Protein AF-A0A7S3S168-F1 (afdb_monomer_lite)

Secondary structure (DSSP, 8-state):
-----------SSPPPPPHHHHHHHHHS-TTTSTTSHHHHHHHHHHHHHTTTTSGGG--SS-TT--SSHHHHHHTT--SHHHHHHHHHH-BTTBPP-STTHHHH-SSS--

InterPro domains:
  IPR009056 Cytochrome c-like domain [PF13442] (41-101)
  IPR023655 Cytochrome c6 [PTHR34688] (31-103)
  IPR036909 Cytochrome c-like domain superfamily [G3DSA:1.10.760.10] (36-110)
  IPR036909 Cytochrome c-like domain superfamily [SSF46626] (39-102)

Radius of gyration: 15.69 Å; chains: 1; bounding box: 32×41×35 Å

pLDDT: mean 87.62, std 14.15, range [37.56, 97.75]

Sequence (110 aa):
EKARASANEVEDIAPVLEPGEIERRHDTPSEMVAQETWYVRGKRAFVAKCAGCHPAGTNQVAISKGLIVSDLKRWGYWEQEKMRQLIRYGKGKMPGFAKDCASVSEYTQC

Organism: NCBI:txid141414

Structure (mmCIF, N/CA/C/O backbone):
data_AF-A0A7S3S168-F1
#
_entry.id   AF-A0A7S3S168-F1
#
l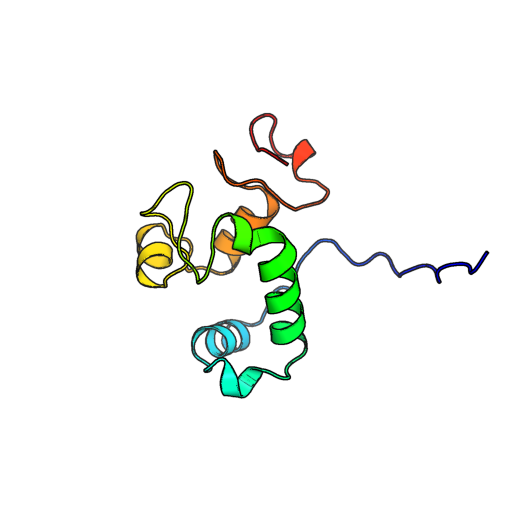oop_
_atom_site.group_PDB
_atom_site.id
_atom_site.type_symbol
_atom_site.label_atom_id
_atom_site.label_alt_id
_atom_site.label_comp_id
_atom_site.label_asym_id
_atom_site.label_entity_id
_atom_site.label_seq_id
_atom_site.pdbx_PDB_ins_code
_atom_site.Cartn_x
_atom_site.Cartn_y
_atom_site.Cartn_z
_atom_site.occupancy
_atom_site.B_iso_or_equiv
_atom_site.auth_seq_id
_atom_site.auth_comp_id
_atom_site.auth_asym_id
_atom_site.auth_atom_id
_atom_site.pdbx_PDB_model_num
ATOM 1 N N . GLU A 1 1 ? 6.351 -30.114 22.352 1.00 39.78 1 GLU A N 1
ATOM 2 C CA . GLU A 1 1 ? 6.217 -28.748 21.800 1.00 39.78 1 GLU A CA 1
ATOM 3 C C . GLU A 1 1 ? 7.535 -28.265 21.196 1.00 39.78 1 GLU A C 1
ATOM 5 O O . GLU A 1 1 ? 8.585 -28.607 21.726 1.00 39.78 1 GLU A O 1
ATOM 10 N N . LYS A 1 2 ? 7.517 -27.456 20.127 1.00 37.56 2 LYS A N 1
ATOM 11 C CA . LYS A 1 2 ? 8.677 -26.630 19.746 1.00 37.56 2 LYS A CA 1
ATOM 12 C C . LYS A 1 2 ? 8.377 -25.192 20.148 1.00 37.56 2 LYS A C 1
ATOM 14 O O . LYS A 1 2 ? 7.512 -24.557 19.550 1.00 37.56 2 LYS A O 1
ATOM 19 N N . ALA A 1 3 ? 9.077 -24.714 21.172 1.00 43.41 3 ALA A N 1
ATOM 20 C CA . ALA A 1 3 ? 9.051 -23.322 21.587 1.00 43.41 3 ALA A CA 1
ATOM 21 C C . ALA A 1 3 ? 9.438 -22.439 20.393 1.00 43.41 3 ALA A C 1
ATOM 23 O O . ALA A 1 3 ? 10.540 -22.538 19.850 1.00 43.41 3 ALA A O 1
ATOM 24 N N . ARG A 1 4 ? 8.494 -21.608 19.946 1.00 50.19 4 ARG A N 1
ATOM 25 C CA . ARG A 1 4 ? 8.751 -20.555 18.969 1.00 50.19 4 ARG A CA 1
ATOM 26 C C . ARG A 1 4 ? 9.638 -19.536 19.676 1.00 50.19 4 ARG A C 1
ATOM 28 O O . ARG A 1 4 ? 9.222 -18.978 20.686 1.00 50.19 4 ARG A O 1
ATOM 35 N N . ALA A 1 5 ? 10.860 -19.358 19.176 1.00 43.22 5 ALA A N 1
ATOM 36 C CA . ALA A 1 5 ? 11.774 -18.326 19.647 1.00 43.22 5 ALA A CA 1
ATOM 37 C C . ALA A 1 5 ? 11.013 -17.000 19.785 1.00 43.22 5 ALA A C 1
ATOM 39 O O . ALA A 1 5 ? 10.259 -16.637 18.877 1.00 43.22 5 ALA A O 1
ATOM 40 N N . SER A 1 6 ? 11.182 -16.342 20.936 1.00 49.56 6 SER A N 1
ATOM 41 C CA . SER A 1 6 ? 10.591 -15.040 21.237 1.00 49.56 6 SER A CA 1
ATOM 42 C C . SER A 1 6 ? 10.963 -14.083 20.111 1.00 49.56 6 SER A C 1
ATOM 44 O O . SER A 1 6 ? 12.124 -13.699 19.963 1.00 49.56 6 SER A O 1
ATOM 46 N N . ALA A 1 7 ? 10.002 -13.802 19.233 1.00 52.34 7 ALA A N 1
ATOM 47 C CA . ALA A 1 7 ? 10.188 -12.820 18.188 1.00 52.34 7 ALA A CA 1
ATOM 48 C C . ALA A 1 7 ? 10.340 -11.484 18.907 1.00 52.34 7 ALA A C 1
ATOM 50 O O . ALA A 1 7 ? 9.400 -11.064 19.579 1.00 52.34 7 ALA A O 1
ATOM 51 N N . ASN A 1 8 ? 11.513 -10.850 18.783 1.00 52.06 8 ASN A N 1
ATOM 52 C CA . ASN A 1 8 ? 11.668 -9.427 19.076 1.00 52.06 8 ASN A CA 1
ATOM 53 C C . ASN A 1 8 ? 10.409 -8.709 18.598 1.00 52.06 8 ASN A C 1
ATOM 55 O O . ASN A 1 8 ? 9.962 -8.966 17.476 1.00 52.06 8 ASN A O 1
ATOM 59 N N . GLU A 1 9 ? 9.821 -7.897 19.470 1.00 55.25 9 GLU A N 1
ATOM 60 C CA . GLU A 1 9 ? 8.571 -7.195 19.220 1.00 55.25 9 GLU A CA 1
ATOM 61 C C . GLU A 1 9 ? 8.741 -6.356 17.949 1.00 55.25 9 GLU A C 1
ATOM 63 O O . GLU A 1 9 ? 9.358 -5.296 17.953 1.00 55.25 9 GLU A O 1
ATOM 68 N N . VAL A 1 10 ? 8.312 -6.898 16.806 1.00 61.41 10 VAL A N 1
ATOM 69 C CA . VAL A 1 10 ? 8.434 -6.190 15.536 1.00 61.41 10 VAL A CA 1
ATOM 70 C C . VAL A 1 10 ? 7.435 -5.052 15.624 1.00 61.41 10 VAL A C 1
ATOM 72 O O . VAL A 1 10 ? 6.225 -5.302 15.718 1.00 61.41 10 VAL A O 1
ATOM 75 N N . GLU A 1 11 ? 7.953 -3.826 15.647 1.00 69.25 11 GLU A N 1
ATOM 76 C CA . GLU A 1 11 ? 7.132 -2.626 15.616 1.00 69.25 11 GLU A CA 1
ATOM 77 C C . GLU A 1 11 ? 6.123 -2.743 14.476 1.00 69.25 11 GLU A C 1
ATOM 79 O O . GLU A 1 11 ? 6.450 -3.123 13.348 1.00 69.25 11 GLU A O 1
ATOM 84 N N . ASP A 1 12 ? 4.866 -2.433 14.777 1.00 78.81 12 ASP A N 1
ATOM 85 C CA . ASP A 1 12 ? 3.769 -2.507 13.815 1.00 78.81 12 ASP A CA 1
ATOM 86 C C . ASP A 1 12 ? 3.753 -1.282 12.889 1.00 78.81 12 ASP A C 1
ATOM 88 O O . ASP A 1 12 ? 2.705 -0.753 12.539 1.00 78.81 12 ASP A O 1
ATOM 92 N N . ILE A 1 13 ? 4.924 -0.747 12.547 1.00 80.81 13 ILE A N 1
ATOM 93 C CA . ILE A 1 13 ? 5.078 0.472 11.760 1.00 80.81 13 ILE A CA 1
ATOM 94 C C . ILE A 1 13 ? 6.098 0.189 10.662 1.00 80.81 13 ILE A C 1
ATOM 96 O O . ILE A 1 13 ? 7.232 -0.210 10.916 1.00 80.81 13 ILE A O 1
ATOM 100 N N . ALA A 1 14 ? 5.683 0.381 9.408 1.00 83.44 14 ALA A N 1
ATOM 101 C CA . ALA A 1 14 ? 6.615 0.334 8.292 1.00 83.44 14 ALA A CA 1
ATOM 102 C C . ALA A 1 14 ? 7.643 1.472 8.438 1.00 83.44 14 ALA A C 1
ATOM 104 O O . ALA A 1 14 ? 7.238 2.604 8.737 1.00 83.44 14 ALA A O 1
ATOM 105 N N . PRO A 1 15 ? 8.940 1.202 8.203 1.00 86.38 15 PRO A N 1
ATOM 106 C CA . PRO A 1 15 ? 9.978 2.210 8.363 1.00 86.38 15 PRO A CA 1
ATOM 107 C C . PRO A 1 15 ? 9.695 3.418 7.469 1.00 86.38 15 PRO A C 1
ATOM 109 O O . PRO A 1 15 ? 9.219 3.272 6.338 1.00 86.38 15 PRO A O 1
ATOM 112 N N . VAL A 1 16 ? 9.998 4.610 7.983 1.00 88.81 16 VAL A N 1
ATOM 113 C CA . VAL A 1 16 ? 10.057 5.823 7.161 1.00 88.81 16 VAL A CA 1
ATOM 114 C C . VAL A 1 16 ? 11.208 5.644 6.172 1.00 88.81 16 VAL A C 1
ATOM 116 O O . VAL A 1 16 ? 12.302 5.238 6.557 1.00 88.81 16 VAL A O 1
ATOM 119 N N . LEU A 1 17 ? 10.931 5.876 4.892 1.00 90.56 17 LEU A N 1
ATOM 120 C CA . LEU A 1 17 ? 11.916 5.766 3.823 1.00 90.56 17 LEU A CA 1
ATOM 121 C C . LEU A 1 17 ? 12.446 7.155 3.481 1.00 90.56 17 LEU A C 1
ATOM 123 O O . LEU A 1 17 ? 11.683 8.121 3.475 1.00 90.56 17 LEU A O 1
ATOM 127 N N . GLU A 1 18 ? 13.728 7.230 3.138 1.00 93.81 18 GLU A N 1
ATOM 128 C CA . GLU A 1 18 ? 14.315 8.443 2.571 1.00 93.81 18 GLU A CA 1
ATOM 129 C C . GLU A 1 18 ? 13.637 8.804 1.237 1.00 93.81 18 GLU A C 1
ATOM 131 O O . GLU A 1 18 ? 13.267 7.895 0.483 1.00 93.81 18 GLU A O 1
ATOM 136 N N . PRO A 1 19 ? 13.508 10.098 0.885 1.00 92.19 19 PRO A N 1
ATOM 137 C CA . PRO A 1 19 ? 12.813 10.525 -0.332 1.00 92.19 19 PRO A CA 1
ATOM 138 C C . PRO A 1 19 ? 13.305 9.835 -1.613 1.00 92.19 19 PRO A C 1
ATOM 140 O O . PRO A 1 19 ? 12.489 9.383 -2.414 1.00 92.19 19 PRO A O 1
ATOM 143 N N . GLY A 1 20 ? 14.623 9.669 -1.771 1.00 94.12 20 GLY A N 1
ATOM 144 C CA . GLY A 1 20 ? 15.197 8.985 -2.935 1.00 94.12 20 GLY A CA 1
ATOM 145 C C . GLY A 1 20 ? 14.861 7.490 -3.000 1.00 94.12 20 GLY A C 1
ATOM 146 O O . GLY A 1 20 ? 14.715 6.933 -4.085 1.00 94.12 20 GLY A O 1
ATOM 147 N N . GLU A 1 21 ? 14.670 6.830 -1.854 1.00 94.19 21 GLU A N 1
ATOM 148 C CA . GLU A 1 21 ? 14.231 5.430 -1.821 1.00 94.19 21 GLU A CA 1
ATOM 149 C C . GLU A 1 21 ? 12.737 5.304 -2.147 1.00 94.19 21 GLU A C 1
ATOM 151 O O . GLU A 1 21 ? 12.332 4.334 -2.786 1.00 94.19 21 GLU A O 1
ATOM 156 N N . ILE A 1 22 ? 11.911 6.282 -1.756 1.00 91.69 22 ILE A N 1
ATOM 157 C CA . ILE A 1 22 ? 10.495 6.339 -2.159 1.00 91.69 22 ILE A CA 1
ATOM 158 C C . ILE A 1 22 ? 10.394 6.458 -3.682 1.00 91.69 22 ILE A C 1
ATOM 160 O O . ILE A 1 22 ? 9.691 5.669 -4.311 1.00 91.69 22 ILE A O 1
ATOM 164 N N . GLU A 1 23 ? 11.127 7.406 -4.269 1.00 92.12 23 GLU A N 1
ATOM 165 C CA . GLU A 1 23 ? 11.151 7.634 -5.717 1.00 92.12 23 GLU A CA 1
ATOM 166 C C . GLU A 1 23 ? 11.618 6.385 -6.471 1.00 92.12 23 GLU A C 1
ATOM 168 O O . GLU A 1 23 ? 10.911 5.886 -7.350 1.00 92.12 23 GLU A O 1
ATOM 173 N N . ARG A 1 24 ? 12.735 5.782 -6.040 1.00 94.06 24 ARG A N 1
ATOM 174 C CA . ARG A 1 24 ? 13.235 4.534 -6.628 1.00 94.06 24 ARG A CA 1
ATOM 175 C C . ARG A 1 24 ? 12.166 3.446 -6.629 1.00 94.06 24 ARG A C 1
ATOM 177 O O . ARG A 1 24 ? 11.970 2.784 -7.646 1.00 94.06 24 ARG A O 1
ATOM 184 N N . ARG A 1 25 ? 11.463 3.242 -5.514 1.00 92.31 25 ARG A N 1
ATOM 185 C CA . ARG A 1 25 ? 10.446 2.184 -5.408 1.00 92.31 25 ARG A CA 1
ATOM 186 C C . ARG A 1 25 ? 9.198 2.438 -6.249 1.00 92.31 25 ARG A C 1
ATOM 188 O O . ARG A 1 25 ? 8.523 1.466 -6.578 1.00 92.31 25 ARG A O 1
ATOM 195 N N . HIS A 1 26 ? 8.878 3.688 -6.577 1.00 89.12 26 HIS A N 1
ATOM 196 C CA . HIS A 1 26 ? 7.738 4.015 -7.435 1.00 89.12 26 HIS A CA 1
ATOM 197 C C . HIS A 1 26 ? 8.010 3.737 -8.913 1.00 89.12 26 HIS A C 1
ATOM 199 O O . HIS A 1 26 ? 7.127 3.219 -9.595 1.00 89.12 26 HIS A O 1
ATOM 205 N N . ASP A 1 27 ? 9.217 4.050 -9.385 1.00 89.81 27 ASP A N 1
ATOM 206 C CA . ASP A 1 27 ? 9.506 4.061 -10.822 1.00 89.81 27 ASP A CA 1
ATOM 207 C C . ASP A 1 27 ? 10.313 2.848 -11.300 1.00 89.81 27 ASP A C 1
ATOM 209 O O . ASP A 1 27 ? 10.374 2.570 -12.500 1.00 89.81 27 ASP A O 1
ATOM 213 N N . THR A 1 28 ? 10.924 2.089 -10.385 1.00 94.12 28 THR A N 1
ATOM 214 C CA . THR A 1 28 ? 11.717 0.919 -10.770 1.00 94.12 28 THR A CA 1
ATOM 215 C C . THR A 1 28 ? 10.811 -0.232 -11.231 1.00 94.12 28 THR A C 1
ATOM 217 O O . THR A 1 28 ? 9.953 -0.675 -10.461 1.00 94.12 28 THR A O 1
ATOM 220 N N . PRO A 1 29 ? 11.022 -0.791 -12.442 1.00 94.88 29 PRO A N 1
ATOM 221 C CA . PRO A 1 29 ? 10.276 -1.951 -12.914 1.00 94.88 29 PRO A CA 1
ATOM 222 C C . PRO A 1 29 ? 10.373 -3.133 -11.949 1.00 94.88 29 PRO A C 1
ATOM 224 O O . PRO A 1 29 ? 11.435 -3.433 -11.392 1.00 94.88 29 PRO A O 1
ATOM 227 N N . SER A 1 30 ? 9.254 -3.835 -11.783 1.00 92.81 30 SER A N 1
ATOM 228 C CA . SER A 1 30 ? 9.114 -4.945 -10.834 1.00 92.81 30 SER A CA 1
ATOM 229 C C . SER A 1 30 ? 10.113 -6.077 -11.081 1.00 92.81 30 SER A C 1
ATOM 231 O O . SER A 1 30 ? 10.502 -6.771 -10.144 1.00 92.81 30 SER A O 1
ATOM 233 N N . GLU A 1 31 ? 10.545 -6.260 -12.326 1.00 96.00 31 GLU A N 1
ATOM 234 C CA . GLU A 1 31 ? 11.531 -7.251 -12.748 1.00 96.00 31 GLU A CA 1
ATOM 235 C C . GLU A 1 31 ? 12.911 -6.965 -12.148 1.00 96.00 31 GLU A C 1
ATOM 237 O O . GLU A 1 31 ? 13.617 -7.901 -11.773 1.00 96.00 31 GLU A O 1
ATOM 242 N N . MET A 1 32 ? 13.280 -5.687 -12.001 1.00 96.75 32 MET A N 1
ATOM 243 C CA . MET A 1 32 ? 14.589 -5.294 -11.469 1.00 96.75 32 MET A CA 1
ATOM 244 C C . MET A 1 32 ? 14.666 -5.440 -9.946 1.00 96.75 32 MET A C 1
ATOM 246 O O . MET A 1 32 ? 15.733 -5.708 -9.404 1.00 96.75 32 MET A O 1
ATOM 250 N N . VAL A 1 33 ? 13.532 -5.300 -9.255 1.00 96.44 33 VAL A N 1
ATOM 251 C CA . VAL A 1 33 ? 13.447 -5.348 -7.782 1.00 96.44 33 VAL A CA 1
ATOM 252 C C . VAL A 1 33 ? 12.885 -6.672 -7.264 1.00 96.44 33 VAL A C 1
ATOM 254 O O . VAL A 1 33 ? 12.693 -6.835 -6.061 1.00 96.44 33 VAL A O 1
ATOM 257 N N . ALA A 1 34 ? 12.626 -7.642 -8.148 1.00 96.06 34 ALA A N 1
ATOM 258 C CA . ALA A 1 34 ? 11.890 -8.871 -7.840 1.00 96.06 34 ALA A CA 1
ATOM 259 C C . ALA A 1 34 ? 12.477 -9.683 -6.672 1.00 96.06 34 ALA A C 1
ATOM 261 O O . ALA A 1 34 ? 11.742 -10.401 -5.988 1.00 96.06 34 ALA A O 1
ATOM 262 N N . GLN A 1 35 ? 13.790 -9.575 -6.456 1.00 96.75 35 GLN A N 1
ATOM 263 C CA . GLN A 1 35 ? 14.531 -10.289 -5.414 1.00 96.75 35 GLN A CA 1
ATOM 264 C C . GLN A 1 35 ? 14.831 -9.425 -4.181 1.00 96.75 35 GLN A C 1
ATOM 266 O O . GLN A 1 35 ? 15.318 -9.944 -3.178 1.00 96.75 35 GLN A O 1
ATOM 271 N N . GLU A 1 36 ? 14.526 -8.126 -4.212 1.00 96.88 36 GLU A N 1
ATOM 272 C CA . GLU A 1 36 ? 14.765 -7.251 -3.069 1.00 96.88 36 GLU A CA 1
ATOM 273 C C . GLU A 1 36 ? 13.815 -7.585 -1.912 1.00 96.88 36 GLU A C 1
ATOM 275 O O . GLU A 1 36 ? 12.606 -7.778 -2.082 1.00 96.88 36 GLU A O 1
ATOM 280 N N . THR A 1 37 ? 14.356 -7.611 -0.692 1.00 95.44 37 THR A N 1
ATOM 281 C CA . THR A 1 37 ? 13.621 -8.030 0.511 1.00 95.44 37 THR A CA 1
ATOM 282 C C . THR A 1 37 ? 12.329 -7.242 0.728 1.00 95.44 37 THR A C 1
ATOM 284 O 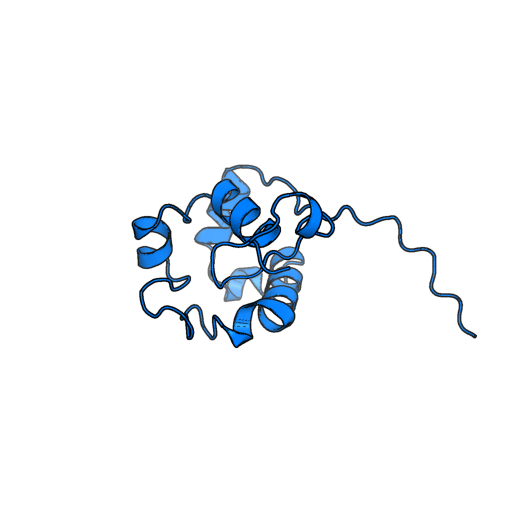O . THR A 1 37 ? 11.310 -7.824 1.109 1.00 95.44 37 THR A O 1
ATOM 287 N N . TRP A 1 38 ? 12.334 -5.926 0.494 1.00 93.06 38 TRP A N 1
ATOM 288 C CA . TRP A 1 38 ? 11.139 -5.096 0.672 1.00 93.06 38 TRP A CA 1
ATOM 289 C C . TRP A 1 38 ? 10.055 -5.429 -0.357 1.00 93.06 38 TRP A C 1
ATOM 291 O O . TRP A 1 38 ? 8.882 -5.484 0.012 1.00 93.06 38 TRP A O 1
ATOM 301 N N . TYR A 1 39 ? 10.434 -5.712 -1.606 1.00 95.69 39 TYR A N 1
ATOM 302 C CA . TYR A 1 39 ? 9.497 -6.033 -2.678 1.00 95.69 39 TYR A CA 1
ATOM 303 C C . TYR A 1 39 ? 8.869 -7.405 -2.438 1.00 95.69 39 TYR A C 1
ATOM 305 O O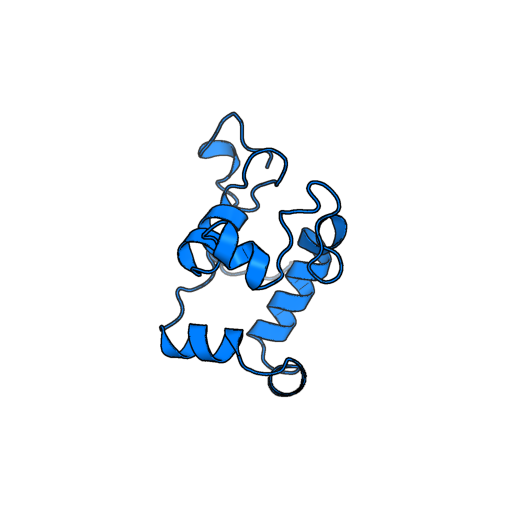 . TYR A 1 39 ? 7.646 -7.548 -2.451 1.00 95.69 39 TYR A O 1
ATOM 313 N N . VAL A 1 40 ? 9.685 -8.407 -2.093 1.00 96.62 40 VAL A N 1
ATOM 314 C CA . VAL A 1 40 ? 9.207 -9.758 -1.759 1.00 96.62 40 VAL A CA 1
ATOM 315 C C . VAL A 1 40 ? 8.251 -9.729 -0.562 1.00 96.62 40 VAL A C 1
ATOM 317 O O . VAL A 1 40 ? 7.188 -10.356 -0.598 1.00 96.62 40 VAL A O 1
ATOM 320 N N . ARG A 1 41 ? 8.592 -8.991 0.503 1.00 94.62 41 ARG A N 1
ATOM 321 C CA . ARG A 1 41 ? 7.723 -8.842 1.684 1.00 94.62 41 ARG A CA 1
ATOM 322 C C . ARG A 1 41 ? 6.443 -8.077 1.353 1.00 94.62 41 ARG A C 1
ATOM 324 O O . ARG A 1 41 ? 5.367 -8.532 1.737 1.00 94.62 41 ARG A O 1
ATOM 331 N N . GLY A 1 42 ? 6.551 -6.970 0.618 1.00 94.00 42 GLY A N 1
ATOM 332 C CA . GLY A 1 42 ? 5.417 -6.154 0.185 1.00 94.00 42 GLY A CA 1
ATOM 333 C C . GLY A 1 42 ? 4.439 -6.945 -0.678 1.00 94.00 42 GLY A C 1
ATOM 334 O O . GLY A 1 42 ? 3.249 -6.974 -0.383 1.00 94.00 42 GLY A O 1
ATOM 335 N N . LYS A 1 43 ? 4.941 -7.697 -1.664 1.00 95.81 43 LYS A N 1
ATOM 336 C CA . LYS A 1 43 ? 4.132 -8.579 -2.515 1.00 95.81 43 LYS A CA 1
ATOM 337 C C . LYS A 1 43 ? 3.385 -9.637 -1.702 1.00 95.81 43 LYS A C 1
ATOM 339 O O . LYS A 1 43 ? 2.195 -9.847 -1.922 1.00 95.81 43 LYS A O 1
ATOM 344 N N . ARG A 1 44 ? 4.049 -10.284 -0.735 1.00 96.50 44 ARG A N 1
ATOM 345 C CA . ARG A 1 44 ? 3.405 -11.271 0.156 1.00 96.50 44 ARG A CA 1
ATOM 346 C C . ARG A 1 44 ? 2.302 -10.642 1.008 1.00 96.50 44 ARG A C 1
ATOM 348 O O . ARG A 1 44 ? 1.215 -11.206 1.091 1.00 96.50 44 ARG A O 1
ATOM 355 N N . ALA A 1 45 ? 2.564 -9.479 1.604 1.00 94.94 45 ALA A N 1
ATOM 356 C CA . ALA A 1 45 ? 1.567 -8.751 2.386 1.00 94.94 45 ALA A CA 1
ATOM 357 C C . ALA A 1 45 ? 0.372 -8.325 1.518 1.00 94.94 45 ALA A C 1
ATOM 359 O O . ALA A 1 45 ? -0.775 -8.550 1.898 1.00 94.94 45 ALA A O 1
ATOM 360 N N . PHE A 1 46 ? 0.640 -7.799 0.320 1.00 96.56 46 PHE A N 1
ATOM 361 C CA . PHE A 1 46 ? -0.383 -7.372 -0.627 1.00 96.56 46 PHE A CA 1
ATOM 362 C C . PHE A 1 46 ? -1.311 -8.520 -1.024 1.00 96.56 46 PHE A C 1
ATOM 364 O O . PHE A 1 46 ? -2.529 -8.384 -0.944 1.00 96.56 46 PHE A O 1
ATOM 371 N N . VAL A 1 47 ? -0.754 -9.672 -1.403 1.00 96.94 47 VAL A N 1
ATOM 372 C CA . VAL A 1 47 ? -1.555 -10.851 -1.768 1.00 96.94 47 VAL A CA 1
ATOM 373 C C . VAL A 1 47 ? -2.398 -11.331 -0.586 1.00 96.94 47 VAL A C 1
ATOM 375 O O . VAL A 1 47 ? -3.571 -11.640 -0.763 1.00 96.94 47 VAL A O 1
ATOM 378 N N . ALA A 1 48 ? -1.830 -11.358 0.620 1.00 96.25 48 ALA A N 1
ATOM 379 C CA . ALA A 1 48 ? -2.515 -11.876 1.800 1.00 96.25 48 ALA A CA 1
ATOM 380 C C . ALA A 1 48 ? -3.614 -10.950 2.350 1.00 96.25 48 ALA A C 1
ATOM 382 O O . ALA A 1 48 ? -4.542 -11.440 2.992 1.00 96.25 48 ALA A O 1
ATOM 383 N N . LYS A 1 49 ? -3.489 -9.628 2.173 1.00 95.56 49 LYS A N 1
ATOM 384 C CA . LYS A 1 49 ? -4.339 -8.639 2.864 1.00 95.56 49 LYS A CA 1
ATOM 385 C C . LYS A 1 49 ? -5.080 -7.675 1.941 1.00 95.56 49 LYS A C 1
ATOM 387 O O . LYS A 1 49 ? -6.154 -7.212 2.304 1.00 95.56 49 LYS A O 1
ATOM 392 N N . CYS A 1 50 ? -4.544 -7.388 0.758 1.00 97.06 50 CYS A N 1
ATOM 393 C CA . CYS A 1 50 ? -5.042 -6.316 -0.108 1.00 97.06 50 CYS A CA 1
ATOM 394 C C . CYS A 1 50 ? -5.728 -6.851 -1.371 1.00 97.06 50 CYS A C 1
ATOM 396 O O . CYS A 1 50 ? -6.733 -6.297 -1.816 1.00 97.06 50 CYS A O 1
ATOM 398 N N . ALA A 1 51 ? -5.206 -7.937 -1.949 1.00 97.06 51 ALA A N 1
ATOM 399 C CA . ALA A 1 51 ? -5.601 -8.423 -3.271 1.00 97.06 51 ALA A CA 1
ATOM 400 C C . ALA A 1 51 ? -7.062 -8.894 -3.370 1.00 97.06 51 ALA A C 1
ATOM 402 O O . ALA A 1 51 ? -7.603 -8.908 -4.470 1.00 97.06 51 ALA A O 1
ATOM 403 N N . GLY A 1 52 ? -7.714 -9.234 -2.252 1.00 96.00 52 GLY A N 1
ATOM 404 C CA . GLY A 1 52 ? -9.138 -9.592 -2.246 1.00 96.00 52 GLY A CA 1
ATOM 405 C C . GLY A 1 52 ? -10.040 -8.448 -2.723 1.00 96.00 52 GLY A C 1
ATOM 406 O O . GLY A 1 52 ? -10.969 -8.675 -3.491 1.00 96.00 52 GLY A O 1
ATOM 407 N N . CYS A 1 53 ? -9.725 -7.210 -2.332 1.00 97.19 53 CYS A N 1
ATOM 408 C CA . CYS A 1 53 ? -10.444 -6.016 -2.787 1.00 97.19 53 CYS A CA 1
ATOM 409 C C . CYS A 1 53 ? -9.728 -5.311 -3.945 1.00 97.19 53 CYS A C 1
ATOM 411 O O . CYS A 1 53 ? -10.390 -4.687 -4.774 1.00 97.19 53 CYS A O 1
ATOM 413 N N . HIS A 1 54 ? -8.396 -5.423 -4.017 1.00 97.75 54 HIS A N 1
ATOM 414 C CA . HIS A 1 54 ? -7.547 -4.738 -4.994 1.00 97.75 54 HIS A CA 1
ATOM 415 C C . HIS A 1 54 ? -6.764 -5.680 -5.928 1.00 97.75 54 HIS A C 1
ATOM 417 O O . HIS A 1 54 ? -5.539 -5.553 -6.053 1.00 97.75 54 HIS A O 1
ATOM 423 N N . PRO A 1 55 ? -7.411 -6.643 -6.605 1.00 96.69 55 PRO A N 1
ATOM 424 C CA . PRO A 1 55 ? -6.699 -7.542 -7.501 1.00 96.69 55 PRO A CA 1
ATOM 425 C C . PRO A 1 55 ? -6.095 -6.743 -8.661 1.00 96.69 55 PRO A C 1
ATOM 427 O O . PRO A 1 55 ? -6.771 -5.906 -9.263 1.00 96.69 55 PRO A O 1
ATOM 430 N N . ALA A 1 56 ? -4.808 -6.969 -8.940 1.00 93.81 56 ALA A N 1
ATOM 431 C CA . ALA A 1 56 ? -4.041 -6.260 -9.972 1.00 93.81 56 ALA A CA 1
ATOM 432 C C . ALA A 1 56 ? -4.145 -4.717 -9.902 1.00 93.81 56 ALA A C 1
ATOM 434 O O . ALA A 1 56 ? -4.083 -4.037 -10.921 1.00 93.81 56 ALA A O 1
ATOM 435 N N . GLY A 1 57 ? -4.342 -4.155 -8.704 1.00 94.38 57 GLY A N 1
ATOM 436 C CA . GLY A 1 57 ? -4.477 -2.708 -8.513 1.00 94.38 57 GLY A CA 1
ATOM 437 C C . GLY A 1 57 ? -5.850 -2.132 -8.879 1.00 94.38 57 GLY A C 1
ATOM 438 O O . GLY A 1 57 ? -6.034 -0.918 -8.811 1.00 94.38 57 GLY A O 1
ATOM 439 N N . THR A 1 58 ? -6.835 -2.966 -9.222 1.00 96.00 58 THR A N 1
ATOM 440 C CA . THR A 1 58 ? -8.238 -2.539 -9.372 1.00 96.00 58 THR A CA 1
ATOM 441 C C . THR A 1 58 ? -8.883 -2.278 -8.003 1.00 96.00 58 THR A C 1
ATOM 443 O O . THR A 1 58 ? -8.204 -2.295 -6.975 1.00 96.00 58 THR A O 1
ATOM 446 N N . ASN A 1 59 ? -10.188 -2.005 -7.955 1.00 96.94 59 ASN A N 1
ATOM 447 C CA . ASN A 1 59 ? -10.945 -1.980 -6.706 1.00 96.94 59 ASN A CA 1
ATOM 448 C C . ASN A 1 59 ? -12.350 -2.551 -6.933 1.00 96.94 59 ASN A C 1
ATOM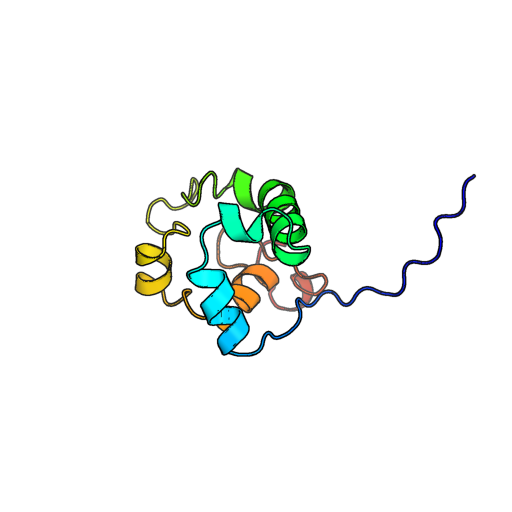 450 O O . ASN A 1 59 ? -13.166 -1.949 -7.628 1.00 96.94 59 ASN A O 1
ATOM 454 N N . GLN A 1 60 ? -12.623 -3.705 -6.327 1.00 95.94 60 GLN A N 1
ATOM 455 C CA . GLN A 1 60 ? -13.894 -4.427 -6.462 1.00 95.94 60 GLN A CA 1
ATOM 456 C C . GLN A 1 60 ? -15.043 -3.771 -5.676 1.00 95.94 60 GLN A C 1
ATOM 458 O O . GLN A 1 60 ? -16.210 -3.997 -5.975 1.00 95.94 60 GLN A O 1
ATOM 463 N N . VAL A 1 61 ? -14.730 -2.944 -4.674 1.00 94.19 61 VAL A N 1
ATOM 464 C CA . VAL A 1 61 ? -15.717 -2.281 -3.803 1.00 94.19 61 VAL A CA 1
ATOM 465 C C . VAL A 1 61 ? -16.092 -0.895 -4.333 1.00 94.19 61 VAL A C 1
ATOM 467 O O . VAL A 1 61 ? -17.242 -0.473 -4.228 1.00 94.19 61 VAL A O 1
ATOM 470 N N . ALA A 1 62 ? -15.120 -0.167 -4.882 1.00 92.75 62 ALA A N 1
ATOM 471 C CA . ALA A 1 62 ? -15.295 1.170 -5.434 1.00 92.75 62 ALA A CA 1
ATOM 472 C C . ALA A 1 62 ? -14.407 1.344 -6.671 1.00 92.75 62 ALA A C 1
ATOM 474 O O . ALA A 1 62 ? -13.253 1.748 -6.554 1.00 92.75 62 ALA A O 1
ATOM 475 N N . ILE A 1 63 ? -14.967 1.077 -7.854 1.00 91.12 63 ILE A N 1
ATOM 476 C CA . ILE A 1 63 ? -14.244 0.991 -9.140 1.00 91.12 63 ILE A CA 1
ATOM 477 C C . ILE A 1 63 ? -13.348 2.212 -9.407 1.00 91.12 63 ILE A C 1
ATOM 479 O O . ILE A 1 63 ? -12.234 2.062 -9.893 1.00 91.12 63 ILE A O 1
ATOM 483 N N . SER A 1 64 ? -13.789 3.420 -9.037 1.00 91.62 64 SER A N 1
ATOM 484 C CA . SER A 1 64 ? -13.032 4.666 -9.233 1.00 91.62 64 SER A CA 1
ATOM 485 C C . SER A 1 64 ? -11.933 4.925 -8.193 1.00 91.62 64 SER A C 1
ATOM 487 O O . SER A 1 64 ? -11.368 6.020 -8.162 1.00 91.62 64 SER A O 1
ATOM 489 N N . LYS A 1 65 ? -11.658 3.979 -7.293 1.00 94.81 65 LYS A N 1
ATOM 490 C CA . LYS A 1 65 ? -10.652 4.086 -6.227 1.00 94.81 65 LYS A CA 1
ATOM 491 C C . LYS A 1 65 ? -9.649 2.936 -6.319 1.00 94.81 65 LYS A C 1
ATOM 493 O O . LYS A 1 65 ? -9.413 2.239 -5.330 1.00 94.81 65 LYS A O 1
ATOM 498 N N . GLY A 1 66 ? -9.114 2.706 -7.517 1.00 96.19 66 GLY A N 1
ATOM 499 C CA . GLY A 1 66 ? -8.029 1.758 -7.739 1.00 96.19 66 GLY A CA 1
ATOM 500 C C . GLY A 1 66 ? -6.701 2.228 -7.141 1.00 96.19 66 GLY A C 1
ATOM 501 O O . GLY A 1 66 ? -6.582 3.325 -6.597 1.00 96.19 66 GLY A O 1
ATOM 502 N N . LEU A 1 67 ? -5.690 1.373 -7.272 1.00 96.19 67 LEU A N 1
ATOM 503 C CA . LEU A 1 67 ? -4.303 1.629 -6.875 1.00 96.19 67 LEU A CA 1
ATOM 504 C C . LEU A 1 67 ? -3.416 2.012 -8.070 1.00 96.19 67 LEU A C 1
ATOM 506 O O . LEU A 1 67 ? -2.198 2.091 -7.941 1.00 96.19 67 LEU A O 1
ATOM 510 N N . ILE A 1 68 ? -4.013 2.247 -9.240 1.00 94.19 68 ILE A N 1
ATOM 511 C CA . ILE A 1 68 ? -3.299 2.802 -10.390 1.00 94.19 68 ILE A CA 1
ATOM 512 C C . ILE A 1 68 ? -2.896 4.255 -10.108 1.00 94.19 68 ILE A C 1
ATOM 514 O O . ILE A 1 68 ? -3.616 4.996 -9.435 1.00 94.19 68 ILE A O 1
ATOM 518 N N . VAL A 1 69 ? -1.756 4.686 -10.652 1.00 92.69 69 VAL A N 1
ATOM 519 C CA . VAL A 1 69 ? -1.151 6.001 -10.361 1.00 92.69 69 VAL A CA 1
ATOM 520 C C . VAL A 1 69 ? -2.128 7.161 -10.586 1.00 92.69 69 VAL A C 1
ATOM 522 O O . VAL A 1 69 ? -2.189 8.085 -9.775 1.00 92.69 69 VAL A O 1
ATOM 525 N N . SER A 1 70 ? -2.930 7.115 -11.653 1.00 94.12 70 SER A N 1
ATOM 526 C CA . SER A 1 70 ? -3.934 8.145 -11.953 1.00 94.12 70 SER A CA 1
ATOM 527 C C . SER A 1 70 ? -4.997 8.273 -10.863 1.00 94.12 70 SER A C 1
ATOM 529 O O . SER A 1 70 ? -5.407 9.384 -10.530 1.00 94.12 70 SER A O 1
ATOM 531 N N . ASP A 1 71 ? -5.428 7.154 -10.284 1.00 96.12 71 ASP A N 1
ATOM 532 C CA . ASP A 1 71 ? -6.438 7.126 -9.228 1.00 96.12 71 ASP A CA 1
ATOM 533 C C . ASP A 1 71 ? -5.845 7.606 -7.905 1.00 96.12 71 ASP A C 1
ATOM 535 O O . ASP A 1 71 ? -6.434 8.461 -7.240 1.00 96.12 71 ASP A O 1
ATOM 539 N N . LEU A 1 72 ? -4.644 7.132 -7.562 1.00 95.31 72 LEU A N 1
ATOM 540 C CA . LEU A 1 72 ? -3.922 7.576 -6.371 1.00 95.31 72 LEU A CA 1
ATOM 541 C C . LEU A 1 72 ? -3.681 9.088 -6.394 1.00 95.31 72 LEU A C 1
ATOM 543 O O . LEU A 1 72 ? -3.935 9.760 -5.396 1.00 95.31 72 LEU A O 1
ATOM 547 N N . LYS A 1 73 ? -3.258 9.649 -7.534 1.00 95.12 73 LYS A N 1
ATOM 548 C CA . LYS A 1 73 ? -3.078 11.100 -7.695 1.00 95.12 73 LYS A CA 1
ATOM 549 C C . LYS A 1 73 ? -4.407 11.852 -7.622 1.00 95.12 73 LYS A C 1
ATOM 551 O O . LYS A 1 73 ? -4.499 12.816 -6.867 1.00 95.12 73 LYS A O 1
ATOM 556 N N . ARG A 1 74 ? -5.447 11.388 -8.329 1.00 95.81 74 ARG A N 1
ATOM 557 C CA . ARG A 1 74 ? -6.788 12.006 -8.319 1.00 95.81 74 ARG A CA 1
ATOM 558 C C . ARG A 1 74 ? -7.364 12.125 -6.907 1.00 95.81 74 ARG A C 1
ATOM 560 O O . ARG A 1 74 ? -8.013 13.118 -6.600 1.00 95.81 74 ARG A O 1
ATOM 567 N N . TRP A 1 75 ? -7.124 11.128 -6.057 1.00 94.56 75 TRP A N 1
ATOM 568 C CA . TRP A 1 75 ? -7.630 11.096 -4.682 1.00 94.56 75 TRP A CA 1
ATOM 569 C C . TRP A 1 75 ? -6.617 11.553 -3.623 1.00 94.56 75 TRP A C 1
ATOM 571 O O . TRP A 1 75 ? -6.923 11.494 -2.434 1.00 94.56 75 TRP A O 1
ATOM 581 N N . GLY A 1 76 ? -5.431 12.017 -4.028 1.00 94.88 76 GLY A N 1
ATOM 582 C CA . GLY A 1 76 ? -4.416 12.550 -3.116 1.00 94.88 76 GLY A CA 1
ATOM 583 C C . GLY A 1 76 ? -3.691 11.505 -2.260 1.00 94.88 76 GLY A C 1
ATOM 584 O O . GLY A 1 76 ? -3.107 11.868 -1.244 1.00 94.88 76 GLY A O 1
ATOM 585 N N . TYR A 1 77 ? -3.704 10.230 -2.655 1.00 94.88 77 TYR A N 1
ATOM 586 C CA . TYR A 1 77 ? -3.038 9.114 -1.966 1.00 94.88 77 TYR A CA 1
ATOM 587 C C . TYR A 1 77 ? -1.730 8.669 -2.635 1.00 94.88 77 TYR A C 1
ATOM 589 O O . TYR A 1 77 ? -1.192 7.628 -2.284 1.00 94.88 77 TYR A O 1
ATOM 597 N N . TRP A 1 78 ? -1.205 9.440 -3.592 1.00 92.44 78 TRP A N 1
ATOM 598 C CA . TRP A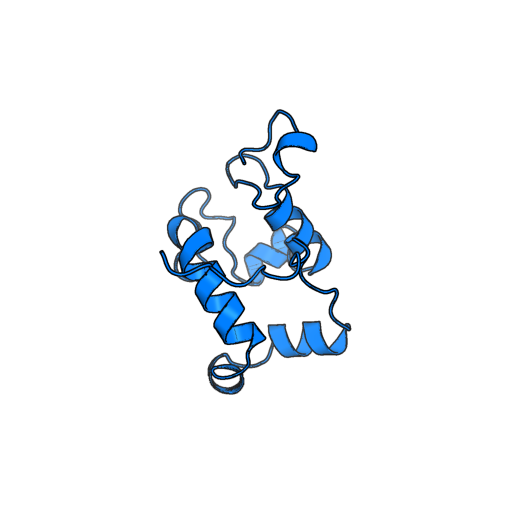 1 78 ? 0.125 9.190 -4.171 1.00 92.44 78 TRP A CA 1
ATOM 599 C C . TRP A 1 78 ? 1.274 9.467 -3.184 1.00 92.44 78 TRP A C 1
ATOM 601 O O . TRP A 1 78 ? 2.396 9.009 -3.367 1.00 92.44 78 TRP A O 1
ATOM 611 N N . GLU A 1 79 ? 1.001 10.226 -2.126 1.00 91.44 79 GLU A N 1
ATOM 612 C CA . GLU A 1 79 ? 1.970 10.527 -1.080 1.00 91.44 79 GLU A CA 1
ATOM 613 C C . GLU A 1 79 ? 2.113 9.348 -0.106 1.00 91.44 79 GLU A C 1
ATOM 615 O O . GLU A 1 79 ? 1.122 8.886 0.470 1.00 91.44 79 GLU A O 1
ATOM 620 N N . GLN A 1 80 ? 3.355 8.907 0.122 1.00 90.06 80 GLN A N 1
ATOM 621 C CA . GLN A 1 80 ? 3.674 7.742 0.953 1.00 90.06 80 GLN A CA 1
ATOM 622 C C . GLN A 1 80 ? 3.082 7.839 2.365 1.00 90.06 80 GLN A C 1
ATOM 624 O O . GLN A 1 80 ? 2.578 6.848 2.893 1.00 90.06 80 GLN A O 1
ATOM 629 N N . GLU A 1 81 ? 3.095 9.030 2.968 1.00 90.94 81 GLU A N 1
ATOM 630 C CA . GLU A 1 81 ? 2.567 9.230 4.318 1.00 90.94 81 GLU A CA 1
ATOM 631 C C . GLU A 1 81 ? 1.053 9.028 4.383 1.00 90.94 81 GLU A C 1
ATOM 633 O O . GLU A 1 81 ? 0.548 8.282 5.224 1.00 90.94 81 GLU A O 1
ATOM 638 N N . LYS A 1 82 ? 0.320 9.626 3.440 1.00 93.06 82 LYS A N 1
ATOM 639 C CA . LYS A 1 82 ? -1.136 9.472 3.348 1.00 93.06 82 LYS A CA 1
ATOM 640 C C . LYS A 1 82 ? -1.528 8.029 3.061 1.00 93.06 82 LYS A C 1
ATOM 642 O O . LYS A 1 82 ? -2.505 7.541 3.628 1.00 93.06 82 LYS A O 1
ATOM 647 N N . MET A 1 83 ? -0.771 7.335 2.210 1.00 93.06 83 MET A N 1
ATOM 648 C CA . MET A 1 83 ? -0.993 5.915 1.949 1.00 93.06 83 MET A CA 1
ATOM 649 C C . MET A 1 83 ? -0.733 5.068 3.199 1.00 93.06 83 MET A C 1
ATOM 651 O O . MET A 1 83 ? -1.552 4.213 3.538 1.00 93.06 83 MET A O 1
ATOM 655 N N . ARG A 1 84 ? 0.359 5.332 3.923 1.00 91.94 84 ARG A N 1
ATOM 656 C CA . ARG A 1 84 ? 0.683 4.647 5.178 1.00 91.94 84 ARG A CA 1
ATOM 657 C C . ARG A 1 84 ? -0.434 4.814 6.203 1.00 91.94 84 ARG A C 1
ATOM 659 O O . ARG A 1 84 ? -0.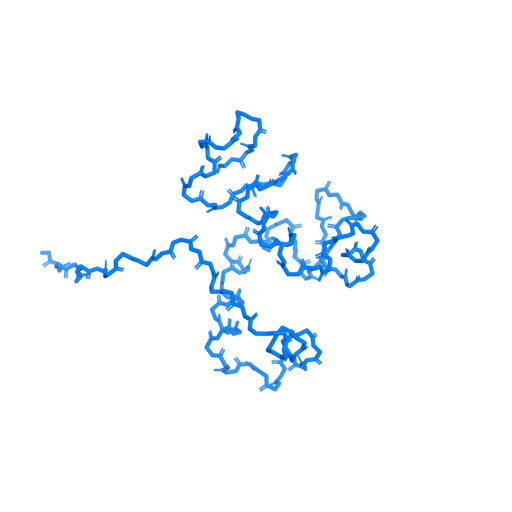893 3.818 6.753 1.00 91.94 84 ARG A O 1
ATOM 666 N N . GLN A 1 85 ? -0.916 6.036 6.417 1.00 92.19 85 GLN A N 1
ATOM 667 C CA . GLN A 1 85 ? -2.022 6.299 7.343 1.00 92.19 85 GLN A CA 1
ATOM 668 C C . GLN A 1 85 ? -3.322 5.610 6.910 1.00 92.19 85 GLN A C 1
ATOM 670 O O . GLN A 1 85 ? -3.986 4.994 7.743 1.00 92.19 85 GLN A O 1
ATOM 675 N N . LEU A 1 86 ? -3.654 5.640 5.614 1.00 93.56 86 LEU A N 1
ATOM 676 C CA . LEU A 1 86 ? -4.838 4.961 5.080 1.00 93.56 86 LEU A CA 1
ATOM 677 C C . LEU A 1 86 ? -4.783 3.443 5.304 1.00 93.56 86 LEU A C 1
ATOM 679 O O . LEU A 1 86 ? -5.789 2.845 5.665 1.00 93.56 86 LEU A O 1
ATOM 683 N N . ILE A 1 87 ? -3.624 2.810 5.109 1.00 94.56 87 ILE A N 1
ATOM 684 C CA . ILE A 1 87 ? -3.461 1.368 5.353 1.00 94.56 87 ILE A CA 1
ATOM 685 C C . ILE A 1 87 ? -3.577 1.056 6.850 1.00 94.56 87 ILE A C 1
ATOM 687 O O . ILE A 1 87 ? -4.177 0.053 7.232 1.00 94.56 87 ILE A O 1
ATOM 691 N N . ARG A 1 88 ? -3.024 1.911 7.716 1.00 93.00 88 ARG A N 1
ATOM 692 C CA . ARG A 1 88 ? -3.088 1.713 9.170 1.00 93.00 88 ARG A CA 1
ATOM 693 C C . ARG A 1 88 ? -4.514 1.786 9.705 1.00 93.00 88 ARG A C 1
ATOM 695 O O . ARG A 1 88 ? -4.908 0.909 10.467 1.00 93.00 88 ARG A O 1
ATOM 702 N N . TYR A 1 89 ? -5.265 2.802 9.290 1.00 92.38 89 TYR A N 1
ATOM 703 C CA . TYR A 1 89 ? -6.516 3.194 9.945 1.00 92.38 89 TYR A CA 1
ATOM 704 C C . TYR A 1 89 ? -7.748 3.133 9.044 1.00 92.38 89 TYR A C 1
ATOM 706 O O . TYR A 1 89 ? -8.823 3.551 9.459 1.00 92.38 89 TYR A O 1
ATOM 714 N N . GLY A 1 90 ? -7.615 2.627 7.820 1.00 92.44 90 GLY A N 1
ATOM 715 C CA . GLY A 1 90 ? -8.736 2.435 6.910 1.00 92.44 90 GLY A CA 1
ATOM 716 C C . GLY A 1 90 ? -9.460 3.731 6.532 1.00 92.44 90 GLY A C 1
ATOM 717 O O . GLY A 1 90 ? -9.063 4.846 6.876 1.00 92.44 90 GLY A O 1
ATOM 718 N N . LYS A 1 91 ? -10.540 3.581 5.761 1.00 90.06 91 LYS A N 1
ATOM 719 C CA . LYS A 1 91 ? -11.501 4.655 5.464 1.00 90.06 91 LYS A CA 1
ATOM 720 C C . LYS A 1 91 ? -12.782 4.076 4.876 1.00 90.06 91 LYS A C 1
ATOM 722 O O . LYS A 1 91 ? -12.774 3.485 3.792 1.00 90.06 91 LYS A O 1
ATOM 727 N N . GLY A 1 92 ? -13.912 4.328 5.534 1.00 89.56 92 GLY A N 1
ATOM 728 C CA . GLY A 1 92 ? -15.207 3.809 5.096 1.00 89.56 92 GLY A CA 1
ATOM 729 C C . GLY A 1 92 ? -15.200 2.279 5.069 1.00 89.56 92 GLY A C 1
ATOM 730 O O . GLY A 1 92 ? -14.999 1.655 6.099 1.00 89.56 92 GLY A O 1
ATOM 731 N N . LYS A 1 93 ? -15.388 1.682 3.885 1.00 90.62 93 LYS A N 1
ATOM 732 C CA . LYS A 1 93 ? -15.406 0.217 3.700 1.00 90.62 93 LYS A CA 1
ATOM 733 C C . LYS A 1 93 ? -14.016 -0.432 3.646 1.00 90.62 93 LYS A C 1
ATOM 735 O O . LYS A 1 93 ? -13.923 -1.653 3.609 1.00 90.62 93 LYS A O 1
ATOM 740 N N . MET A 1 94 ? -12.946 0.359 3.535 1.00 94.00 94 MET A N 1
ATOM 741 C CA . MET A 1 94 ? -11.583 -0.171 3.562 1.00 94.00 94 MET A CA 1
ATOM 742 C C . MET A 1 94 ? -11.149 -0.320 5.021 1.00 94.00 94 MET A C 1
ATOM 744 O O . MET A 1 94 ? -11.123 0.705 5.711 1.00 94.00 94 MET A O 1
ATOM 748 N N . PRO A 1 95 ? -10.801 -1.535 5.481 1.00 93.94 95 PRO A N 1
ATOM 749 C CA . PRO A 1 95 ? -10.405 -1.730 6.861 1.00 93.94 95 PRO A CA 1
ATOM 750 C C . PRO A 1 95 ? -9.000 -1.182 7.141 1.00 93.94 95 PRO A C 1
ATOM 752 O O . PRO A 1 95 ? -8.178 -1.066 6.226 1.00 93.94 95 PRO A O 1
ATOM 755 N N . GLY A 1 96 ? -8.731 -0.846 8.399 1.00 94.00 96 GLY A N 1
ATOM 756 C CA . GLY A 1 96 ? -7.390 -0.556 8.895 1.00 94.00 96 GLY A CA 1
ATOM 757 C C . GLY A 1 96 ? -6.694 -1.818 9.403 1.00 94.00 96 GLY A C 1
ATOM 758 O O . GLY A 1 96 ? -7.335 -2.759 9.860 1.00 94.00 96 GLY A O 1
ATOM 759 N N . PHE A 1 97 ? -5.366 -1.849 9.298 1.00 92.88 97 PHE A N 1
ATOM 760 C CA . PHE A 1 97 ? -4.559 -3.033 9.616 1.00 92.88 97 PHE A CA 1
ATOM 761 C C . PHE A 1 97 ? -3.613 -2.852 10.804 1.00 92.88 97 PHE A C 1
ATOM 763 O O . PHE A 1 97 ? -2.908 -3.798 11.156 1.00 92.88 97 PHE A O 1
ATOM 770 N N . ALA A 1 98 ? -3.562 -1.661 11.399 1.00 91.38 98 ALA A N 1
ATOM 771 C CA . ALA A 1 98 ? -2.706 -1.425 12.550 1.00 91.38 98 ALA A CA 1
ATOM 772 C C . ALA A 1 98 ? -3.262 -2.109 13.811 1.00 91.38 98 ALA A C 1
ATOM 774 O O . ALA A 1 98 ? -4.475 -2.179 14.007 1.00 91.38 98 ALA A O 1
ATOM 775 N N . LYS A 1 99 ? -2.382 -2.568 14.703 1.00 89.94 99 LYS A N 1
ATOM 776 C CA . LYS A 1 99 ? -2.746 -3.156 16.004 1.00 89.94 99 LYS A CA 1
ATOM 777 C C . LYS A 1 99 ? -3.593 -2.203 16.848 1.00 89.94 99 LYS A C 1
ATOM 779 O O . LYS A 1 99 ? -4.475 -2.648 17.574 1.00 89.94 99 LYS A O 1
ATOM 784 N N . ASP A 1 100 ? -3.327 -0.904 16.739 1.00 89.06 100 ASP A N 1
ATOM 785 C CA . ASP A 1 100 ? -4.039 0.171 17.429 1.00 89.06 100 ASP A CA 1
ATOM 786 C C . ASP A 1 100 ? -5.269 0.678 16.658 1.00 89.06 100 ASP A C 1
ATOM 788 O O . ASP A 1 100 ? -5.955 1.569 17.150 1.00 89.06 100 ASP A O 1
ATOM 792 N N . CYS A 1 101 ? -5.599 0.116 15.488 1.00 88.88 101 CYS A N 1
ATOM 793 C CA . CYS A 1 101 ? -6.681 0.599 14.621 1.00 88.88 101 CYS A CA 1
ATOM 794 C C . CYS A 1 101 ? -8.006 0.805 15.372 1.00 88.88 101 CYS A C 1
ATOM 796 O O . CYS A 1 101 ? -8.594 1.885 15.304 1.00 88.88 101 CYS A O 1
ATOM 798 N N . ALA A 1 102 ? -8.424 -0.191 16.159 1.00 85.50 102 ALA A N 1
ATOM 799 C CA . ALA A 1 102 ? -9.689 -0.154 16.892 1.00 85.50 102 ALA A CA 1
ATOM 800 C C . ALA A 1 102 ? -9.722 0.907 18.008 1.00 85.50 102 ALA A C 1
ATOM 802 O O . ALA A 1 102 ? -10.793 1.283 18.471 1.00 85.50 102 ALA A O 1
ATOM 803 N N . SER A 1 103 ? -8.559 1.402 18.446 1.00 84.75 103 SER A N 1
ATOM 804 C CA . SER A 1 103 ? -8.463 2.449 19.470 1.00 84.75 103 SER A CA 1
ATOM 805 C C . SER A 1 103 ? -8.537 3.869 18.903 1.00 84.75 103 SER A C 1
ATOM 807 O O . SER A 1 103 ? -8.774 4.813 19.651 1.00 84.75 103 SER A O 1
ATOM 809 N N . VAL A 1 104 ? -8.345 4.031 17.589 1.00 78.44 104 VAL A N 1
ATOM 810 C CA . VAL A 1 104 ? -8.254 5.346 16.935 1.00 78.44 104 VAL A CA 1
ATOM 811 C C . VAL A 1 104 ? -9.603 5.811 16.382 1.00 78.44 104 VAL A C 1
ATOM 813 O O . VAL A 1 104 ? -9.836 7.014 16.260 1.00 78.44 104 VAL A O 1
ATOM 816 N N . SER A 1 105 ? -10.520 4.896 16.058 1.00 68.56 105 SER A N 1
ATOM 817 C CA . SER A 1 105 ? -11.854 5.266 15.579 1.00 68.56 105 SER A CA 1
ATOM 818 C C . SER A 1 105 ? -12.898 4.194 15.867 1.00 68.56 105 SER A C 1
ATOM 820 O O . SER A 1 105 ? -12.694 3.028 15.552 1.00 68.56 105 SER A O 1
ATOM 822 N N . GLU A 1 106 ? -14.057 4.619 16.375 1.00 64.88 106 GLU A N 1
ATOM 823 C CA . GLU A 1 106 ? -15.240 3.768 16.579 1.00 64.88 106 GLU A CA 1
ATOM 824 C C . GLU A 1 106 ? -15.867 3.292 15.252 1.00 64.88 106 GLU A C 1
ATOM 826 O O . GLU A 1 106 ? -16.538 2.265 15.206 1.00 64.88 106 GLU A O 1
ATOM 831 N N . TYR A 1 107 ? -15.636 4.021 14.152 1.00 66.81 107 TYR A N 1
ATOM 832 C CA . TYR A 1 107 ? -16.306 3.799 12.862 1.00 66.81 107 TYR A CA 1
ATOM 833 C C . TYR A 1 107 ? -15.412 3.164 11.796 1.00 66.81 107 TYR A C 1
ATOM 835 O O . TYR A 1 107 ? -15.890 2.814 10.712 1.00 66.81 107 TYR A O 1
ATOM 843 N N . THR A 1 108 ? -14.114 3.040 12.064 1.00 67.38 108 THR A N 1
ATOM 844 C CA . THR A 1 108 ? -13.202 2.336 11.168 1.00 67.38 108 THR A CA 1
ATOM 845 C C . THR A 1 108 ? -13.396 0.838 11.350 1.00 67.38 108 THR A C 1
ATOM 847 O O . THR A 1 108 ? -13.283 0.320 12.456 1.00 67.38 108 THR A O 1
ATOM 850 N N . GLN A 1 109 ? -13.623 0.120 10.249 1.00 80.75 109 GLN A N 1
ATOM 851 C CA . GLN A 1 109 ? -13.508 -1.334 10.276 1.00 80.75 109 GLN A CA 1
ATOM 852 C C . GLN A 1 109 ? -12.037 -1.710 10.482 1.00 80.75 109 GLN A C 1
ATOM 854 O O . GLN A 1 109 ? -11.181 -1.305 9.701 1.00 80.75 109 GLN A O 1
ATOM 859 N N . CYS A 1 110 ? -11.760 -2.469 11.530 1.00 83.62 110 CYS A N 1
ATOM 860 C CA . CYS A 1 110 ? -10.511 -3.174 11.783 1.00 83.62 110 CYS A CA 1
ATOM 861 C C . CYS A 1 110 ? -10.899 -4.664 11.905 1.00 83.62 110 CYS A C 1
ATOM 863 O O . CYS A 1 110 ? -10.129 -5.514 11.425 1.00 83.62 110 CYS A O 1
#

Foldseek 3Di:
DDDDPPPDPPPLADDDDDPVVLVCVVPPDCVVCVPPPVSVVVVVCCVVQPCVQAPVQAGPVDRLCGNPPVSCVVVVNSDPVNVRVCCQANDQPGAHDHPCNVVPDVRHHD